Protein AF-A0A3N5GQV7-F1 (afdb_monomer)

Mean predicted aligned error: 12.59 Å

Sequence (109 aa):
ERAARTAAGLWSPRDEAEDRLLLVNLGAQLTLSESWEPLLAPPMGHAWALDWSSEDPRYGGSGTPEVETNEGWYVPGESAVVLKPAPVAQRGFHASSARKGRGGHKAND

Solvent-accessible surface area (backbone atoms only — not comparable to full-atom values): 7224 Å² total; per-residue (Å²): 144,85,82,81,82,82,63,88,82,82,67,74,84,77,63,65,73,72,46,68,51,76,49,74,32,87,48,72,68,44,77,45,73,75,87,77,59,78,88,73,60,54,54,91,76,34,34,71,36,90,69,46,52,60,29,33,58,94,72,73,30,91,48,76,73,80,41,72,47,101,87,23,35,44,46,58,40,69,32,41,39,35,28,30,58,36,52,50,82,76,64,63,80,74,67,71,78,70,84,76,76,89,74,85,80,92,79,89,134

Foldseek 3Di:
DPDPPPPPPDDDPDPLQPDKDKDFAAFAKDWDAPDDDPSLDRPPQWDWDFDDKCQPVVNVHPDDDTQQDPRGGIDHHRMMTMIGTDGPVVVPDPPRPDPPDPDDDDDDD

Radius of gyration: 20.4 Å; Cα contacts (8 Å, |Δi|>4): 138; chains: 1; bounding box: 86×38×33 Å

Structure (mmCIF, N/CA/C/O backbone):
data_AF-A0A3N5GQV7-F1
#
_entry.id   AF-A0A3N5GQV7-F1
#
loop_
_atom_site.group_PDB
_atom_site.id
_atom_site.type_symbol
_atom_site.label_atom_id
_atom_site.label_alt_id
_atom_site.label_comp_id
_atom_site.label_asym_id
_atom_site.label_entity_id
_atom_site.label_seq_id
_atom_site.pdbx_PDB_ins_code
_atom_site.Cartn_x
_atom_site.Cartn_y
_atom_site.Cartn_z
_atom_site.occupancy
_atom_site.B_iso_or_equiv
_atom_site.auth_s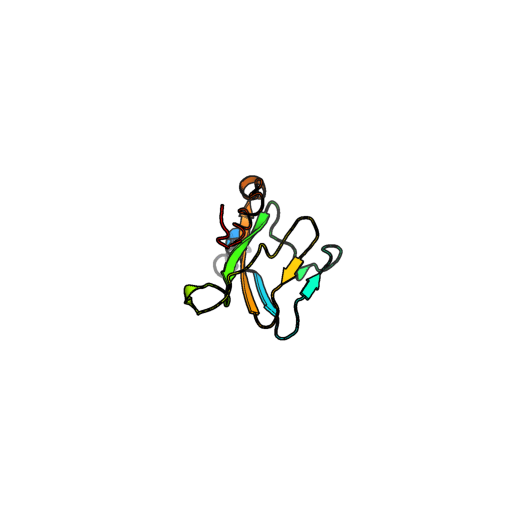eq_id
_atom_site.auth_comp_id
_atom_site.auth_asym_id
_atom_site.auth_atom_id
_atom_site.pdbx_PDB_model_num
ATOM 1 N N . GLU A 1 1 ? 41.208 -19.243 -16.491 1.00 50.00 1 GLU A N 1
ATOM 2 C CA . GLU A 1 1 ? 40.423 -20.390 -15.987 1.00 50.00 1 GLU A CA 1
ATOM 3 C C . GLU A 1 1 ? 40.739 -20.613 -14.498 1.00 50.00 1 GLU A C 1
ATOM 5 O O . GLU A 1 1 ? 41.808 -21.130 -14.222 1.00 50.00 1 GLU A O 1
ATOM 10 N N . ARG A 1 2 ? 39.905 -20.110 -13.556 1.00 46.09 2 ARG A N 1
ATOM 11 C CA . ARG A 1 2 ? 39.776 -20.528 -12.119 1.00 46.09 2 ARG A CA 1
ATOM 12 C C . ARG A 1 2 ? 39.124 -19.521 -11.141 1.00 46.09 2 ARG A C 1
ATOM 14 O O . ARG A 1 2 ? 39.041 -19.841 -9.966 1.00 46.09 2 ARG A O 1
ATOM 21 N N . ALA A 1 3 ? 38.587 -18.374 -11.571 1.00 45.53 3 ALA A N 1
ATOM 22 C CA . ALA A 1 3 ? 37.882 -17.455 -10.651 1.00 45.53 3 ALA A CA 1
ATOM 23 C C . ALA A 1 3 ? 36.337 -17.530 -10.703 1.00 45.53 3 ALA A C 1
ATOM 25 O O . ALA A 1 3 ? 35.670 -17.023 -9.813 1.00 45.53 3 ALA A O 1
ATOM 26 N N . ALA A 1 4 ? 35.748 -18.188 -11.709 1.00 44.06 4 ALA A N 1
ATOM 27 C CA . ALA A 1 4 ? 34.297 -18.14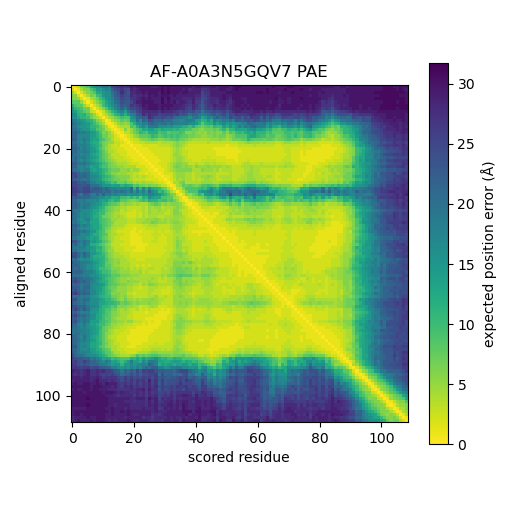6 -11.949 1.00 44.06 4 ALA A CA 1
ATOM 28 C C . ALA A 1 4 ? 33.473 -19.240 -11.232 1.00 44.06 4 ALA A C 1
ATOM 30 O O . ALA A 1 4 ? 32.266 -19.317 -11.431 1.00 44.06 4 ALA A O 1
ATOM 31 N N . ARG A 1 5 ? 34.089 -20.115 -10.421 1.00 50.06 5 ARG A N 1
ATOM 32 C CA . ARG A 1 5 ? 33.424 -21.333 -9.905 1.00 50.06 5 ARG A CA 1
ATOM 33 C C . ARG A 1 5 ? 32.913 -21.275 -8.462 1.00 50.06 5 ARG A C 1
ATOM 35 O O . ARG A 1 5 ? 32.460 -22.303 -7.972 1.00 50.06 5 ARG A O 1
ATOM 42 N N . THR A 1 6 ? 32.926 -20.115 -7.803 1.00 52.88 6 THR A N 1
ATOM 43 C CA . THR A 1 6 ? 32.593 -20.028 -6.363 1.00 52.88 6 THR A CA 1
ATOM 44 C C . THR A 1 6 ? 31.457 -19.062 -6.009 1.00 52.88 6 THR A C 1
ATOM 46 O O . THR A 1 6 ? 31.156 -18.906 -4.834 1.00 52.88 6 THR A O 1
ATOM 49 N N . ALA A 1 7 ? 30.791 -18.441 -6.989 1.00 49.56 7 ALA A N 1
ATOM 50 C CA . ALA A 1 7 ? 29.690 -17.495 -6.741 1.00 49.56 7 ALA A CA 1
ATOM 51 C C . ALA A 1 7 ? 28.338 -17.920 -7.351 1.00 49.56 7 ALA A C 1
ATOM 53 O O . ALA A 1 7 ? 27.361 -17.191 -7.244 1.00 49.56 7 ALA A O 1
ATOM 54 N N . ALA A 1 8 ? 28.258 -19.102 -7.970 1.00 53.56 8 ALA A N 1
ATOM 55 C CA . ALA A 1 8 ? 27.087 -19.551 -8.732 1.00 53.56 8 ALA A CA 1
ATOM 56 C C . ALA A 1 8 ? 25.937 -20.140 -7.880 1.00 53.56 8 ALA A C 1
ATOM 58 O O . ALA A 1 8 ? 25.062 -20.805 -8.420 1.00 53.56 8 ALA A O 1
ATOM 59 N N . GLY A 1 9 ? 25.935 -19.934 -6.559 1.00 55.75 9 GLY A N 1
ATOM 60 C CA . GLY A 1 9 ? 24.905 -20.502 -5.678 1.00 55.75 9 GLY A CA 1
ATOM 61 C C . GLY A 1 9 ? 24.552 -19.683 -4.440 1.00 55.75 9 GLY A C 1
ATOM 62 O O . GLY A 1 9 ? 23.800 -20.184 -3.614 1.00 55.75 9 GLY A O 1
ATOM 63 N N . LEU A 1 10 ? 25.085 -18.464 -4.278 1.00 60.91 10 LEU A N 1
ATOM 64 C CA . LEU A 1 10 ? 24.870 -17.683 -3.049 1.00 60.91 10 LEU A CA 1
ATOM 65 C C . LEU A 1 10 ? 24.099 -16.374 -3.230 1.00 60.91 10 LEU A C 1
ATOM 67 O O . LEU A 1 10 ? 23.665 -15.797 -2.240 1.00 60.91 10 LEU A O 1
ATOM 71 N N . TRP A 1 11 ? 23.878 -15.919 -4.462 1.00 60.81 11 TRP A N 1
ATOM 72 C CA . TRP A 1 11 ? 22.927 -14.847 -4.723 1.00 60.81 11 TRP A CA 1
ATOM 73 C C . TRP A 1 11 ? 22.378 -15.009 -6.142 1.00 60.81 11 TRP A C 1
ATOM 75 O O . TRP A 1 11 ? 23.120 -14.989 -7.122 1.00 60.81 11 TRP A O 1
ATOM 85 N N . SER A 1 12 ? 21.076 -15.249 -6.251 1.00 64.12 12 SER A N 1
ATOM 86 C CA . SER A 1 12 ? 20.370 -14.901 -7.480 1.00 64.12 12 SER A CA 1
ATOM 87 C C . SER A 1 12 ? 20.099 -13.398 -7.400 1.00 64.12 12 SER A C 1
ATOM 89 O O . SER A 1 12 ? 19.782 -12.929 -6.299 1.00 64.12 12 SER A O 1
ATOM 91 N N . PRO A 1 13 ? 20.207 -12.631 -8.501 1.00 66.12 13 PRO A N 1
ATOM 92 C CA . PRO A 1 13 ? 19.643 -11.288 -8.540 1.00 66.12 13 PRO A CA 1
ATOM 93 C C . PRO A 1 13 ? 18.203 -11.364 -8.034 1.00 66.12 13 PRO A C 1
ATOM 95 O O . PRO A 1 13 ? 17.451 -12.236 -8.480 1.00 66.12 13 PRO A O 1
ATOM 98 N N . ARG A 1 14 ? 17.855 -10.537 -7.041 1.00 69.81 14 ARG A N 1
ATOM 99 C CA . ARG A 1 14 ? 16.462 -10.447 -6.605 1.00 69.81 14 ARG A CA 1
ATOM 100 C C . ARG A 1 14 ? 15.653 -9.906 -7.769 1.00 69.81 14 ARG A C 1
ATOM 102 O O . ARG A 1 14 ? 16.081 -8.965 -8.431 1.00 69.81 14 ARG A O 1
ATOM 109 N N . ASP A 1 15 ? 14.506 -10.519 -8.005 1.00 78.31 15 ASP A N 1
ATOM 110 C CA . ASP A 1 15 ? 13.497 -9.915 -8.853 1.00 78.31 15 ASP A CA 1
ATOM 111 C C . ASP A 1 15 ? 12.863 -8.770 -8.054 1.00 78.31 15 ASP A C 1
ATOM 113 O O . ASP A 1 15 ? 12.125 -9.015 -7.103 1.00 78.31 15 ASP A O 1
ATOM 117 N N . GLU A 1 16 ? 13.210 -7.522 -8.377 1.00 73.56 16 GLU A N 1
ATOM 118 C CA . GLU A 1 16 ? 12.683 -6.335 -7.683 1.00 73.56 16 GLU A CA 1
ATOM 119 C C . GLU A 1 16 ? 11.150 -6.226 -7.811 1.00 73.56 16 GLU A C 1
ATOM 121 O O . GLU A 1 16 ? 10.508 -5.560 -7.000 1.00 73.56 16 GLU A O 1
ATOM 126 N N . ALA A 1 17 ? 10.527 -6.922 -8.775 1.00 77.00 17 ALA A N 1
ATOM 127 C CA . ALA A 1 17 ? 9.068 -7.011 -8.876 1.00 77.00 17 ALA A CA 1
ATOM 128 C C . ALA A 1 17 ? 8.427 -7.797 -7.709 1.00 77.00 17 ALA A C 1
ATOM 130 O O . ALA A 1 17 ? 7.228 -7.660 -7.434 1.00 77.00 17 ALA A O 1
ATOM 131 N N . GLU A 1 18 ? 9.217 -8.587 -6.979 1.00 84.00 18 GLU A N 1
ATOM 132 C CA . GLU A 1 18 ? 8.773 -9.344 -5.805 1.00 84.00 18 GLU A CA 1
ATOM 133 C C . GLU A 1 18 ? 8.904 -8.557 -4.491 1.00 84.00 18 GLU A C 1
ATOM 135 O O . GLU A 1 18 ? 8.394 -9.003 -3.459 1.00 84.00 18 GLU A O 1
ATOM 140 N N . ASP A 1 19 ? 9.519 -7.372 -4.504 1.00 88.00 19 ASP A N 1
ATOM 141 C CA . ASP A 1 19 ? 9.629 -6.551 -3.299 1.00 88.00 19 ASP A CA 1
ATOM 142 C C . ASP A 1 19 ? 8.243 -6.070 -2.834 1.00 88.00 19 ASP A C 1
ATOM 144 O O . ASP A 1 19 ? 7.303 -5.924 -3.617 1.00 88.00 19 ASP A O 1
ATOM 148 N N . ARG A 1 20 ? 8.075 -5.865 -1.525 1.00 92.62 20 ARG A N 1
ATOM 149 C CA . ARG A 1 20 ? 6.838 -5.344 -0.924 1.00 92.62 20 ARG A CA 1
ATOM 150 C C . ARG A 1 20 ? 7.187 -4.269 0.087 1.00 92.62 20 ARG A C 1
ATOM 152 O O . ARG A 1 20 ? 8.100 -4.453 0.892 1.00 92.62 20 ARG A O 1
ATOM 159 N N . LEU A 1 21 ? 6.424 -3.183 0.080 1.00 92.81 21 LEU A N 1
ATOM 160 C CA . LEU A 1 21 ? 6.530 -2.129 1.082 1.00 92.81 21 LEU A CA 1
ATOM 161 C C . LEU A 1 21 ? 5.438 -2.333 2.134 1.00 92.81 21 LEU A C 1
ATOM 163 O O . LEU A 1 21 ? 4.254 -2.340 1.806 1.00 92.81 21 LEU A O 1
ATOM 167 N N . LEU A 1 22 ? 5.839 -2.501 3.395 1.00 95.06 22 LEU A N 1
ATOM 168 C CA . LEU A 1 22 ? 4.931 -2.543 4.539 1.00 95.06 22 LEU A CA 1
ATOM 169 C C . LEU A 1 22 ? 5.017 -1.221 5.298 1.00 95.06 22 LEU A C 1
ATOM 171 O O . LEU A 1 22 ? 6.068 -0.876 5.837 1.00 95.06 22 LEU A O 1
ATOM 175 N N . LEU A 1 23 ? 3.891 -0.522 5.379 1.00 93.19 23 LEU A N 1
ATOM 176 C CA . LEU A 1 23 ? 3.725 0.670 6.198 1.00 93.19 23 LEU A CA 1
ATOM 177 C C . LEU A 1 23 ? 2.859 0.331 7.403 1.00 93.19 23 LEU A C 1
ATOM 179 O O . LEU A 1 23 ? 1.763 -0.201 7.251 1.00 93.19 23 LEU A O 1
ATOM 183 N N . VAL A 1 24 ? 3.351 0.651 8.598 1.00 95.12 24 VAL A N 1
ATOM 184 C CA . VAL A 1 24 ? 2.612 0.493 9.852 1.00 95.12 24 VAL A CA 1
ATOM 185 C C . VAL A 1 24 ? 2.534 1.853 10.521 1.00 95.12 24 VAL A C 1
ATOM 187 O O . VAL A 1 24 ? 3.549 2.399 10.954 1.00 95.12 24 VAL A O 1
ATOM 190 N N . ASN A 1 25 ? 1.328 2.400 10.599 1.00 94.69 25 ASN A N 1
ATOM 191 C CA . ASN A 1 25 ? 1.058 3.648 11.287 1.00 94.69 25 ASN A CA 1
ATOM 192 C C . ASN A 1 25 ? 0.358 3.352 12.615 1.00 94.69 25 ASN A C 1
ATOM 194 O O . ASN A 1 25 ? -0.803 2.966 12.642 1.00 94.69 25 ASN A O 1
ATOM 198 N N . LEU A 1 26 ? 1.070 3.547 13.724 1.00 95.50 26 LEU A N 1
ATOM 199 C CA . LEU A 1 26 ? 0.557 3.317 15.081 1.00 95.50 26 LEU A CA 1
ATOM 200 C C . LEU A 1 26 ? -0.002 4.591 15.735 1.00 95.50 26 LEU A C 1
ATOM 202 O O . LEU A 1 26 ? -0.263 4.599 16.936 1.00 95.50 26 LEU A O 1
ATOM 206 N N . GLY A 1 27 ? -0.112 5.683 14.979 1.00 94.12 27 GLY A N 1
ATOM 207 C CA . GLY A 1 27 ? -0.583 6.973 15.466 1.00 94.12 27 GLY A CA 1
ATOM 208 C C . GLY A 1 27 ? -1.753 7.509 14.651 1.00 94.12 27 GLY A C 1
ATOM 209 O O . GLY A 1 27 ? -2.500 6.766 14.017 1.00 94.12 27 GLY A O 1
ATOM 210 N N . ALA A 1 28 ? -1.902 8.833 14.666 1.00 93.75 28 ALA A N 1
ATOM 211 C CA . ALA A 1 28 ? -2.869 9.521 13.822 1.00 93.75 28 ALA A CA 1
ATOM 212 C C . ALA A 1 28 ? -2.515 9.384 12.332 1.00 93.75 28 ALA A C 1
ATOM 214 O O . ALA A 1 28 ? -1.400 9.011 11.968 1.00 93.75 28 ALA A O 1
ATOM 215 N N . GLN A 1 29 ? -3.468 9.734 11.468 1.00 91.81 29 GLN A N 1
ATOM 216 C CA . GLN A 1 29 ? -3.274 9.815 10.023 1.00 91.81 29 GLN A CA 1
ATOM 217 C C . GLN A 1 29 ? -1.948 10.493 9.654 1.00 91.81 29 GLN A C 1
ATOM 219 O O . GLN A 1 29 ? -1.699 11.632 10.056 1.00 91.81 29 GLN A O 1
ATOM 224 N N . LEU A 1 30 ? -1.146 9.824 8.826 1.00 89.00 30 LEU A N 1
ATOM 225 C CA . LEU A 1 30 ? 0.110 10.368 8.325 1.00 89.00 30 LEU A CA 1
ATOM 226 C C . LEU A 1 30 ? -0.077 10.893 6.899 1.00 89.00 30 LEU A C 1
ATOM 228 O O . LEU A 1 30 ? -0.713 10.245 6.064 1.00 89.00 30 LEU A O 1
ATOM 232 N N . THR A 1 31 ? 0.468 12.080 6.634 1.00 88.56 31 THR A N 1
ATOM 233 C CA . THR A 1 31 ? 0.597 12.653 5.289 1.00 88.56 31 THR A CA 1
ATOM 234 C C . THR A 1 31 ? 2.067 12.964 5.052 1.00 88.56 31 THR A C 1
ATOM 236 O O . THR A 1 31 ? 2.644 13.742 5.812 1.00 88.56 31 THR A O 1
ATOM 239 N N . LEU A 1 32 ? 2.675 12.350 4.037 1.00 83.44 32 LEU A N 1
ATOM 240 C CA . LEU A 1 32 ? 4.075 12.594 3.677 1.00 83.44 32 LEU A CA 1
ATOM 241 C C . LEU A 1 32 ? 4.137 13.257 2.303 1.00 83.44 32 LEU A C 1
ATOM 243 O O . LEU A 1 32 ? 3.534 12.768 1.347 1.00 83.44 32 LEU A O 1
ATOM 247 N N . SER A 1 33 ? 4.890 14.350 2.193 1.00 73.19 33 SER A N 1
ATOM 248 C CA . SER A 1 33 ? 5.254 14.912 0.895 1.00 73.19 33 SER A CA 1
ATOM 249 C C . SER A 1 33 ? 6.403 14.094 0.300 1.00 73.19 33 SER A C 1
ATOM 251 O O . SER A 1 33 ? 7.405 13.846 0.967 1.00 73.19 33 SER A O 1
ATOM 253 N N . GLU A 1 34 ? 6.264 13.680 -0.963 1.00 62.41 34 GLU A N 1
ATOM 254 C CA . GLU A 1 34 ? 7.126 12.703 -1.667 1.00 62.41 34 GLU A CA 1
ATOM 255 C C . GLU A 1 34 ? 8.625 13.042 -1.690 1.00 62.41 34 GLU A C 1
ATOM 257 O O . GLU A 1 34 ? 9.453 12.222 -2.072 1.00 62.41 34 GLU A O 1
ATOM 262 N N . SER A 1 35 ? 8.995 14.264 -1.318 1.00 56.91 35 SER A N 1
ATOM 263 C CA . SER A 1 35 ? 10.229 14.878 -1.784 1.00 56.91 35 SER A CA 1
ATOM 264 C C . SER A 1 35 ? 11.547 14.231 -1.326 1.00 56.91 35 SER A C 1
ATOM 266 O O . SER A 1 35 ? 12.534 14.490 -2.005 1.00 56.91 35 SER A O 1
ATOM 268 N N . TRP A 1 36 ? 11.629 13.406 -0.262 1.00 54.69 36 TRP A N 1
ATOM 269 C CA . TRP A 1 36 ? 12.954 13.024 0.286 1.00 54.69 36 TRP A CA 1
ATOM 270 C C . TRP A 1 36 ? 13.123 11.655 0.975 1.00 54.69 36 TRP A C 1
ATOM 272 O O . TRP A 1 36 ? 14.195 11.421 1.527 1.00 54.69 36 TRP A O 1
ATOM 282 N N . GLU A 1 37 ? 12.155 10.735 0.958 1.00 69.88 37 GLU A N 1
ATOM 283 C CA . GLU A 1 37 ? 12.291 9.450 1.676 1.00 69.88 37 GLU A CA 1
ATOM 284 C C . GLU A 1 37 ? 12.734 8.309 0.732 1.00 69.88 37 GLU A C 1
ATOM 286 O O . GLU A 1 37 ? 11.886 7.692 0.081 1.00 69.88 37 GLU A O 1
ATOM 291 N N . PRO A 1 38 ? 14.040 7.969 0.638 1.00 72.62 38 PRO A N 1
ATOM 292 C CA . PRO A 1 38 ? 14.533 6.943 -0.290 1.00 72.62 38 PRO A CA 1
ATOM 293 C C . PRO A 1 38 ? 13.967 5.543 -0.015 1.00 72.62 38 PRO A C 1
ATOM 295 O O . PRO A 1 38 ? 13.963 4.705 -0.909 1.00 72.62 38 PRO A O 1
ATOM 298 N N . LEU A 1 39 ? 13.464 5.285 1.197 1.00 81.19 39 LEU A N 1
ATOM 299 C CA . LEU A 1 39 ? 12.825 4.016 1.559 1.00 81.19 39 LEU A CA 1
ATOM 300 C C . LEU A 1 39 ? 11.430 3.834 0.945 1.00 81.19 39 LEU A C 1
ATOM 302 O O . LEU A 1 39 ? 10.932 2.712 0.907 1.00 81.19 39 LEU A O 1
ATOM 306 N N . LEU A 1 40 ? 10.798 4.917 0.484 1.00 86.00 40 LEU A N 1
ATOM 307 C CA . LEU A 1 40 ? 9.467 4.882 -0.127 1.00 86.00 40 LEU A CA 1
ATOM 308 C C . LEU A 1 40 ? 9.521 4.781 -1.655 1.00 86.00 40 LEU A C 1
ATOM 310 O O . LEU A 1 40 ? 8.481 4.626 -2.294 1.00 86.00 40 LEU A O 1
ATOM 314 N N . ALA A 1 41 ? 10.710 4.861 -2.255 1.00 85.88 41 ALA A N 1
ATOM 315 C CA . ALA A 1 41 ? 10.857 4.795 -3.700 1.00 85.88 41 ALA A CA 1
ATOM 316 C C . ALA A 1 41 ? 10.447 3.403 -4.225 1.00 85.88 41 ALA A C 1
ATOM 318 O O . ALA A 1 41 ? 10.968 2.394 -3.741 1.00 85.88 41 ALA A O 1
ATOM 319 N N . PRO A 1 42 ? 9.532 3.314 -5.208 1.00 87.44 42 PRO A N 1
ATOM 320 C CA . PRO A 1 42 ? 9.255 2.053 -5.881 1.00 87.44 42 PRO A CA 1
ATOM 321 C C . PRO A 1 42 ? 10.452 1.616 -6.743 1.00 87.44 42 PRO A C 1
ATOM 323 O O . PRO A 1 42 ? 11.283 2.453 -7.120 1.00 87.44 42 PRO A O 1
ATOM 326 N N . PRO A 1 43 ? 10.525 0.327 -7.126 1.00 88.31 43 PRO A N 1
ATOM 327 C CA . PRO A 1 43 ? 11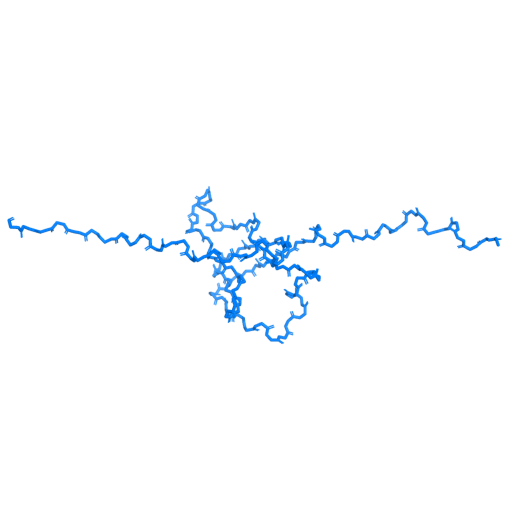.451 -0.131 -8.156 1.00 88.31 43 PRO A CA 1
ATOM 328 C C . PRO A 1 43 ? 11.331 0.691 -9.443 1.00 88.31 43 PRO A C 1
ATOM 330 O O . PRO A 1 43 ? 10.269 1.231 -9.775 1.00 88.31 43 PRO A O 1
ATOM 333 N N . MET A 1 44 ? 12.416 0.765 -10.214 1.00 85.50 44 MET A N 1
ATOM 334 C CA . MET A 1 44 ? 12.451 1.594 -11.419 1.00 85.50 44 MET A CA 1
ATOM 335 C C . MET A 1 44 ? 11.330 1.205 -12.403 1.00 85.50 44 MET A C 1
ATOM 337 O O . MET A 1 44 ? 11.110 0.029 -12.695 1.00 85.50 44 MET A O 1
ATOM 341 N N . GLY A 1 45 ? 10.600 2.202 -12.916 1.00 86.88 45 GLY A N 1
ATOM 342 C CA . GLY A 1 45 ? 9.479 1.997 -13.846 1.00 86.88 45 GLY A CA 1
ATOM 343 C C . GLY A 1 45 ? 8.169 1.518 -13.202 1.00 86.88 45 GLY A C 1
ATOM 344 O O . GLY A 1 45 ? 7.205 1.246 -13.927 1.00 86.88 45 GLY A O 1
ATOM 345 N N . HIS A 1 46 ? 8.114 1.442 -11.870 1.00 89.25 46 HIS A N 1
ATOM 346 C CA . HIS A 1 46 ? 6.937 1.034 -11.110 1.00 89.25 46 HIS A CA 1
ATOM 347 C C . HIS A 1 46 ? 6.387 2.170 -10.241 1.00 89.25 46 HIS A C 1
ATOM 349 O O . HIS A 1 46 ? 7.025 3.192 -10.007 1.00 89.25 46 HIS A O 1
ATOM 355 N N . ALA A 1 47 ? 5.163 1.952 -9.790 1.00 89.38 47 ALA A N 1
ATOM 356 C CA . ALA A 1 47 ? 4.414 2.698 -8.801 1.00 89.38 47 ALA A CA 1
ATOM 357 C C . ALA A 1 47 ? 3.979 1.710 -7.711 1.00 89.38 47 ALA A C 1
ATOM 359 O O . ALA A 1 47 ? 3.812 0.521 -8.008 1.00 89.38 47 ALA A O 1
ATOM 360 N N . TRP A 1 48 ? 3.741 2.162 -6.481 1.00 90.19 48 TRP A N 1
ATOM 361 C CA . TRP A 1 48 ? 3.114 1.277 -5.508 1.00 90.19 48 TRP A CA 1
ATOM 362 C C . TRP A 1 48 ? 1.616 1.142 -5.778 1.00 90.19 48 TRP A C 1
ATOM 364 O O . TRP A 1 48 ? 0.927 2.105 -6.119 1.00 90.19 48 TRP A O 1
ATOM 374 N N . ALA A 1 49 ? 1.117 -0.081 -5.621 1.00 91.25 49 ALA A N 1
ATOM 375 C CA . ALA A 1 49 ? -0.297 -0.418 -5.656 1.00 91.25 49 ALA A CA 1
ATOM 376 C C . ALA A 1 49 ? -0.673 -1.200 -4.395 1.00 91.25 49 ALA A C 1
ATOM 378 O O . ALA A 1 49 ? 0.117 -2.001 -3.889 1.00 91.25 49 ALA A O 1
ATOM 379 N N . LEU A 1 50 ? -1.894 -0.982 -3.902 1.00 92.88 50 LEU A N 1
ATOM 380 C CA . LEU A 1 50 ? -2.410 -1.671 -2.722 1.00 92.88 50 LEU A CA 1
ATOM 381 C C . LEU A 1 50 ? -2.462 -3.188 -2.955 1.00 92.88 50 LEU A C 1
ATOM 383 O O . LEU A 1 50 ? -3.114 -3.651 -3.891 1.00 92.88 50 LEU A O 1
ATOM 387 N N . ASP A 1 51 ? -1.792 -3.952 -2.092 1.00 94.75 51 ASP A N 1
ATOM 388 C CA . ASP A 1 51 ? -1.829 -5.420 -2.098 1.00 94.75 51 ASP A CA 1
ATOM 389 C C . ASP A 1 51 ? -2.670 -5.960 -0.935 1.00 94.75 51 ASP A C 1
ATOM 391 O O . ASP A 1 51 ? -3.467 -6.881 -1.109 1.00 94.75 51 ASP A O 1
ATOM 395 N N . TRP A 1 52 ? -2.540 -5.354 0.250 1.00 96.06 52 TRP A N 1
ATOM 396 C CA . TRP A 1 52 ? -3.324 -5.711 1.432 1.00 96.06 52 TRP A CA 1
ATOM 397 C C . TRP A 1 52 ? -3.458 -4.534 2.399 1.00 96.06 52 TRP A C 1
ATOM 399 O O . TRP A 1 52 ? -2.570 -3.687 2.484 1.00 96.06 52 TRP A O 1
ATOM 409 N N . SER A 1 53 ? -4.544 -4.516 3.172 1.00 96.31 53 SER A N 1
ATOM 410 C CA . SER A 1 53 ? -4.738 -3.573 4.272 1.00 96.31 53 SER A CA 1
ATOM 411 C C . SER A 1 53 ? -5.396 -4.228 5.485 1.00 96.31 53 SER A C 1
ATOM 413 O O . SER A 1 53 ? -6.303 -5.054 5.335 1.00 96.31 53 SER A O 1
ATOM 415 N N . SER A 1 54 ? -4.987 -3.803 6.683 1.00 96.38 54 SER A N 1
ATOM 416 C CA . SER A 1 54 ? -5.693 -4.110 7.932 1.00 96.38 54 SER A CA 1
ATOM 417 C C . SER A 1 54 ? -7.116 -3.552 7.938 1.00 96.38 54 SER A C 1
ATOM 419 O O . SER A 1 54 ? -8.005 -4.161 8.524 1.00 96.38 54 SER A O 1
ATOM 421 N N . GLU A 1 55 ? -7.342 -2.445 7.227 1.00 96.06 55 GLU A N 1
ATOM 422 C CA . GLU A 1 55 ? -8.636 -1.769 7.139 1.00 96.06 55 GLU A CA 1
ATOM 423 C C . GLU A 1 55 ? -9.567 -2.384 6.084 1.00 96.06 55 GLU A C 1
ATOM 425 O O . GLU A 1 55 ? -10.622 -1.824 5.791 1.00 96.06 55 GLU A O 1
ATOM 430 N N . ASP A 1 56 ? -9.222 -3.528 5.488 1.00 95.44 56 ASP A N 1
ATOM 431 C CA . ASP A 1 56 ? -10.129 -4.230 4.577 1.00 95.44 56 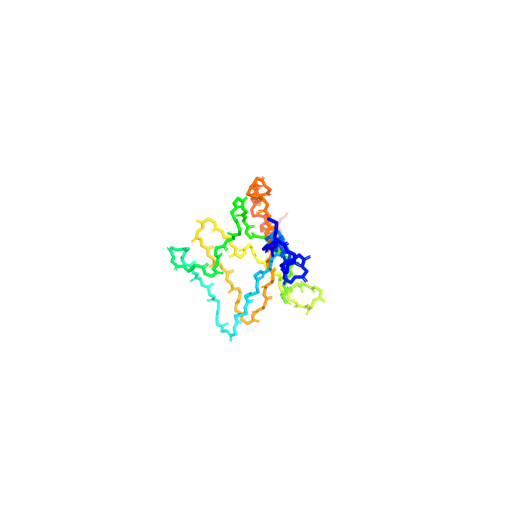ASP A CA 1
ATOM 432 C C . ASP A 1 56 ? -11.464 -4.567 5.289 1.00 95.44 56 ASP A C 1
ATOM 434 O O . ASP A 1 56 ? -11.447 -5.088 6.414 1.00 95.44 56 ASP A O 1
ATOM 438 N N . PRO A 1 57 ? -12.634 -4.325 4.658 1.00 94.94 57 PRO A N 1
ATOM 439 C CA . PRO A 1 57 ? -13.942 -4.620 5.249 1.00 94.94 57 PRO A CA 1
ATOM 440 C C . PRO A 1 57 ? -14.111 -6.056 5.755 1.00 94.94 57 PRO A C 1
ATOM 442 O O . PRO A 1 57 ? -14.895 -6.291 6.676 1.00 94.94 57 PRO A O 1
ATOM 445 N N . ARG A 1 58 ? -13.368 -7.027 5.209 1.00 96.31 58 ARG A N 1
ATOM 446 C CA . ARG A 1 58 ? -13.383 -8.420 5.688 1.00 96.31 58 ARG A CA 1
ATOM 447 C C . ARG A 1 58 ? -12.885 -8.577 7.129 1.00 96.31 58 ARG A C 1
ATOM 449 O O . ARG A 1 58 ? -13.195 -9.579 7.767 1.00 96.31 58 ARG A O 1
ATOM 456 N N . TYR A 1 59 ? -12.122 -7.607 7.625 1.00 94.94 59 TYR A N 1
ATOM 457 C CA . TYR A 1 59 ? -11.640 -7.534 9.003 1.00 94.94 59 TYR A CA 1
ATOM 458 C C . TYR A 1 59 ? -12.459 -6.570 9.874 1.00 94.94 59 TYR A C 1
ATOM 460 O O . TYR A 1 59 ? -12.136 -6.382 11.042 1.00 94.94 59 TYR A O 1
ATOM 468 N N . GLY A 1 60 ? -13.527 -5.977 9.329 1.00 94.62 60 GLY A N 1
ATOM 469 C CA . GLY A 1 60 ? -14.331 -4.957 10.008 1.00 94.62 60 GLY A CA 1
ATOM 470 C C . GLY A 1 60 ? -13.813 -3.526 9.839 1.00 94.62 60 GLY A C 1
ATOM 471 O O . GLY A 1 60 ? -14.360 -2.620 10.465 1.00 94.62 60 GLY A O 1
ATOM 472 N N . GLY A 1 61 ? -12.795 -3.318 8.998 1.00 93.94 61 GLY A N 1
ATOM 473 C CA . GLY A 1 61 ? -12.270 -1.995 8.674 1.00 93.94 61 GLY A CA 1
ATOM 474 C C . GLY A 1 61 ? -13.157 -1.199 7.711 1.00 93.94 61 GLY A C 1
ATOM 475 O O . GLY A 1 61 ? -14.162 -1.687 7.182 1.00 93.94 61 GLY A O 1
ATOM 476 N N . SER A 1 62 ? -12.780 0.058 7.477 1.00 91.88 62 SER A N 1
ATOM 477 C CA . SER A 1 62 ? -13.549 1.003 6.647 1.00 91.88 62 SER A CA 1
ATOM 478 C C . SER A 1 62 ? -13.129 1.050 5.168 1.00 91.88 62 SER A C 1
ATOM 480 O O . SER A 1 62 ? -13.701 1.803 4.375 1.00 91.88 62 SER A O 1
ATOM 482 N N . GLY A 1 63 ? -12.175 0.207 4.778 1.00 92.06 63 GLY A N 1
ATOM 483 C CA . GLY A 1 63 ? -11.452 0.270 3.515 1.00 92.06 63 GLY A CA 1
ATOM 484 C C . GLY A 1 63 ? -10.194 1.132 3.616 1.00 92.06 63 GLY A C 1
ATOM 485 O O . GLY A 1 63 ? -9.924 1.786 4.619 1.00 92.06 63 GLY A O 1
ATOM 486 N N . THR A 1 64 ? -9.398 1.139 2.550 1.00 91.44 64 THR A N 1
ATOM 487 C CA . THR A 1 64 ? -8.178 1.950 2.469 1.00 91.44 64 THR A CA 1
ATOM 488 C C . THR A 1 64 ? -8.214 2.770 1.194 1.00 91.44 64 THR A C 1
ATOM 490 O O . THR A 1 64 ? -8.335 2.183 0.116 1.00 91.44 64 THR A O 1
ATOM 493 N N . PRO A 1 65 ? -8.172 4.111 1.291 1.00 86.50 65 PRO A N 1
ATOM 494 C CA . PRO A 1 65 ? -8.012 4.946 0.112 1.00 86.50 65 PRO A CA 1
ATOM 495 C C . PRO A 1 65 ? -6.642 4.695 -0.527 1.00 86.50 65 PRO A C 1
ATOM 497 O O . PRO A 1 65 ? -5.783 4.024 0.042 1.00 86.50 65 PRO A O 1
ATOM 500 N N . GLU A 1 66 ? -6.438 5.233 -1.725 1.00 87.38 66 GLU A N 1
ATOM 501 C CA . GLU A 1 66 ? -5.142 5.158 -2.393 1.00 87.38 66 GLU A CA 1
ATOM 502 C C . GLU A 1 66 ? -4.048 5.766 -1.498 1.00 87.38 66 GLU A C 1
ATOM 504 O O . GLU A 1 66 ? -4.164 6.907 -1.053 1.00 87.38 66 GLU A O 1
ATOM 509 N N . VAL A 1 67 ? -3.030 4.959 -1.177 1.00 89.62 67 VAL A N 1
ATOM 510 C CA . VAL A 1 67 ? -1.983 5.322 -0.207 1.00 89.62 67 VAL A CA 1
ATOM 511 C C . VAL A 1 67 ? -0.910 6.202 -0.830 1.00 89.62 67 VAL A C 1
ATOM 513 O O . VAL A 1 67 ? -0.402 7.095 -0.163 1.00 89.62 67 VAL A O 1
ATOM 516 N N . GLU A 1 68 ? -0.580 5.978 -2.099 1.00 88.06 68 GLU A N 1
ATOM 517 C CA . GLU A 1 68 ? 0.358 6.801 -2.859 1.00 88.06 68 GLU A CA 1
ATOM 518 C C . GLU A 1 68 ? -0.413 7.536 -3.959 1.00 88.06 68 GLU A C 1
ATOM 520 O O . GLU A 1 68 ? -0.926 6.912 -4.885 1.00 88.06 68 GLU A O 1
ATOM 525 N N . THR A 1 69 ? -0.501 8.860 -3.854 1.00 83.94 69 THR A N 1
ATOM 526 C CA . THR A 1 69 ? -1.222 9.722 -4.801 1.00 83.94 69 THR A CA 1
ATOM 527 C C . THR A 1 69 ? -0.272 10.753 -5.404 1.00 83.94 69 THR A C 1
ATOM 529 O O . THR A 1 69 ? 0.787 11.005 -4.850 1.00 83.94 69 THR A O 1
ATOM 532 N N . ASN A 1 70 ? -0.684 11.441 -6.473 1.00 80.12 70 ASN A N 1
ATOM 533 C CA . ASN A 1 70 ? 0.113 12.531 -7.059 1.00 80.12 70 ASN A CA 1
ATOM 534 C C . ASN A 1 70 ? 0.343 13.728 -6.108 1.00 80.12 70 ASN A C 1
ATOM 536 O O . ASN A 1 70 ? 1.147 14.604 -6.415 1.00 80.12 70 ASN A O 1
ATOM 540 N N . GLU A 1 71 ? -0.406 13.821 -5.006 1.00 81.06 71 GLU A N 1
ATOM 541 C CA . GLU A 1 71 ? -0.255 14.874 -3.991 1.00 81.06 71 GLU A CA 1
ATOM 542 C C . GLU A 1 71 ? 0.670 14.442 -2.840 1.00 81.06 71 GLU A C 1
ATOM 544 O O . GLU A 1 71 ? 1.009 15.252 -1.974 1.00 81.06 71 GLU A O 1
ATOM 549 N N . GLY A 1 72 ? 1.089 13.175 -2.832 1.00 84.81 72 GLY A N 1
ATOM 550 C CA . GLY A 1 72 ? 1.882 12.559 -1.783 1.00 84.81 72 GLY A CA 1
ATOM 551 C C . GLY A 1 72 ? 1.237 11.317 -1.189 1.00 84.81 72 GLY A C 1
ATOM 552 O O . GLY A 1 72 ? 0.302 10.723 -1.737 1.00 84.81 72 GLY A O 1
ATOM 553 N N . TRP A 1 73 ? 1.771 10.917 -0.040 1.00 88.75 73 TRP A N 1
ATOM 554 C CA . TRP A 1 73 ? 1.394 9.685 0.635 1.00 88.75 73 TRP A CA 1
ATOM 555 C C . TRP A 1 73 ? 0.381 9.934 1.742 1.00 88.75 73 TRP A C 1
ATOM 557 O O . TRP A 1 73 ? 0.568 10.824 2.573 1.00 88.75 73 TRP A O 1
ATOM 567 N N . TYR A 1 74 ? -0.640 9.086 1.802 1.00 90.94 74 TYR A N 1
ATOM 568 C CA . TYR A 1 74 ? -1.687 9.091 2.813 1.00 90.94 74 TYR A CA 1
ATOM 569 C C . TYR A 1 74 ? -1.764 7.718 3.491 1.00 90.94 74 TYR A C 1
ATOM 571 O O . TYR A 1 74 ? -2.275 6.758 2.917 1.00 90.94 74 TYR A O 1
ATOM 579 N N . VAL A 1 75 ? -1.282 7.613 4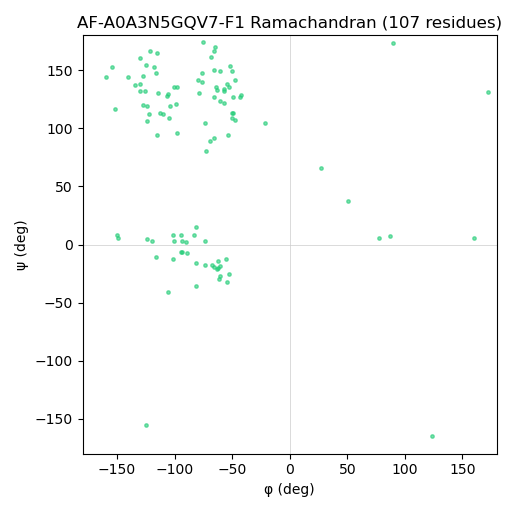.733 1.00 91.06 75 VAL A N 1
ATOM 580 C CA . VAL A 1 75 ? -1.283 6.347 5.491 1.00 91.06 75 VAL A CA 1
ATOM 581 C C . VAL A 1 75 ? -2.286 6.418 6.645 1.00 91.06 75 VAL A C 1
ATOM 583 O O . VAL A 1 75 ? -2.0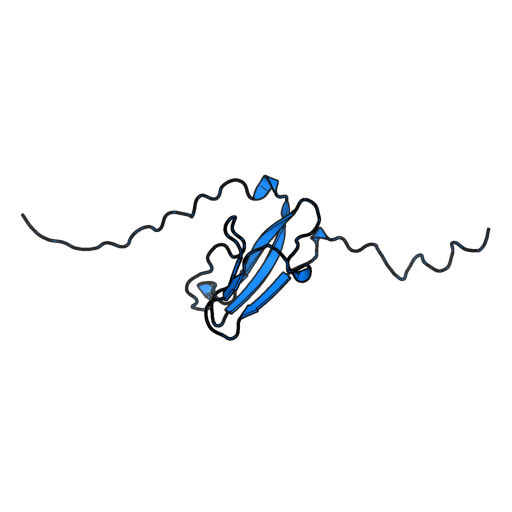41 7.183 7.589 1.00 91.06 75 VAL A O 1
ATOM 586 N N . PRO A 1 76 ? -3.393 5.643 6.598 1.00 92.19 76 PRO A N 1
ATOM 587 C CA . PRO A 1 76 ? -4.423 5.648 7.631 1.00 92.19 76 PRO A CA 1
ATOM 588 C C . PRO A 1 76 ? -3.861 5.549 9.047 1.00 92.19 76 PRO A C 1
ATOM 590 O O . PRO A 1 76 ? -2.874 4.848 9.275 1.00 92.19 76 PRO A O 1
ATOM 593 N N . GLY A 1 77 ? -4.461 6.274 9.991 1.00 94.31 77 GLY A N 1
ATOM 594 C CA . GLY A 1 77 ? -4.126 6.126 11.408 1.00 94.31 77 GLY A CA 1
ATOM 595 C C . GLY A 1 77 ? -4.398 4.704 11.893 1.00 94.31 77 GLY A C 1
ATOM 596 O O . GLY A 1 77 ? -5.295 4.049 11.369 1.00 94.31 77 GLY A O 1
ATOM 597 N N . GLU A 1 78 ? -3.618 4.243 12.869 1.00 96.06 78 GLU A N 1
ATOM 598 C CA . GLU A 1 78 ? -3.793 2.932 13.519 1.00 96.06 78 GLU A CA 1
ATOM 599 C C . GLU A 1 78 ? -3.927 1.752 12.532 1.00 96.06 78 GLU A C 1
ATOM 601 O O . GLU A 1 78 ? -4.695 0.818 12.755 1.00 96.06 78 GLU A O 1
ATOM 606 N N . SER A 1 79 ? -3.174 1.785 11.428 1.00 95.88 79 SER A N 1
ATOM 607 C CA . SER A 1 79 ? -3.319 0.837 10.319 1.00 95.88 79 SER A CA 1
ATOM 608 C C . SER A 1 79 ? -2.001 0.209 9.873 1.00 95.88 79 SER A C 1
ATOM 610 O O . SER A 1 79 ? -0.909 0.732 10.117 1.00 95.88 79 SER A O 1
ATOM 612 N N . ALA A 1 80 ? -2.114 -0.920 9.173 1.00 97.00 80 ALA A N 1
ATOM 613 C CA . ALA A 1 80 ? -1.019 -1.530 8.435 1.00 97.00 80 ALA A CA 1
ATOM 614 C C . ALA A 1 80 ? -1.422 -1.754 6.974 1.00 97.00 80 ALA A C 1
ATOM 616 O O . ALA A 1 80 ? -2.483 -2.317 6.693 1.00 97.00 80 ALA A O 1
ATOM 617 N N . VAL A 1 81 ? -0.555 -1.353 6.045 1.00 95.94 81 VAL A N 1
ATOM 618 C CA . VAL A 1 81 ? -0.782 -1.476 4.603 1.00 95.94 81 VAL A CA 1
ATOM 619 C C . VAL A 1 81 ? 0.423 -2.124 3.932 1.00 95.94 81 VAL A C 1
ATOM 621 O O . VAL A 1 81 ? 1.561 -1.713 4.153 1.00 95.94 81 VAL A O 1
ATOM 624 N N . VAL A 1 82 ? 0.163 -3.122 3.087 1.00 96.31 82 VAL A N 1
ATOM 625 C CA . VAL A 1 82 ? 1.161 -3.746 2.213 1.00 96.31 82 VAL A CA 1
ATOM 626 C C . VAL A 1 82 ? 0.926 -3.273 0.788 1.00 96.31 82 VAL A C 1
ATOM 628 O O . VAL A 1 82 ? -0.187 -3.369 0.259 1.00 96.31 82 VAL A O 1
ATOM 631 N N . LEU A 1 83 ? 1.996 -2.807 0.157 1.00 94.06 83 LEU A N 1
ATOM 632 C CA . LEU A 1 83 ? 2.008 -2.380 -1.229 1.00 94.06 83 LEU A CA 1
ATOM 633 C C . LEU A 1 83 ? 2.932 -3.268 -2.058 1.00 94.06 83 LEU A C 1
ATOM 635 O O . LEU A 1 83 ? 3.967 -3.741 -1.578 1.00 94.06 83 LEU A O 1
ATOM 639 N N . LYS A 1 84 ? 2.563 -3.454 -3.324 1.00 93.56 84 LYS A N 1
ATOM 640 C CA . LYS A 1 84 ? 3.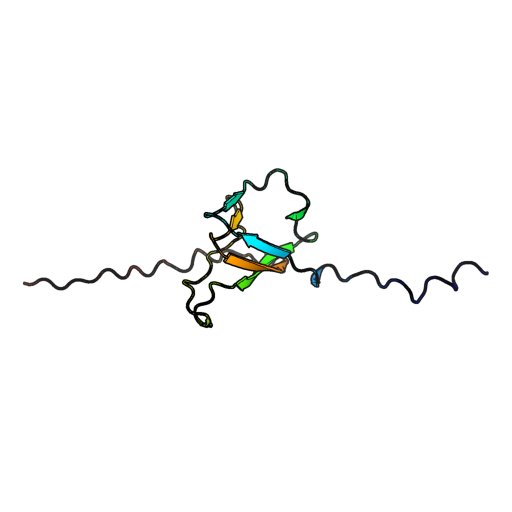375 -4.145 -4.327 1.00 93.56 84 LYS A CA 1
ATOM 641 C C . LYS A 1 84 ? 3.744 -3.216 -5.484 1.00 93.56 84 LYS A C 1
ATOM 643 O O . LYS A 1 84 ? 2.971 -2.300 -5.776 1.00 93.56 84 LYS A O 1
ATOM 648 N N . PRO A 1 85 ? 4.873 -3.456 -6.166 1.00 92.12 85 PRO A N 1
ATOM 649 C CA . PRO A 1 85 ? 5.210 -2.761 -7.391 1.00 92.12 85 PRO A CA 1
ATOM 650 C C . PRO A 1 85 ? 4.176 -3.088 -8.469 1.00 92.12 85 PRO A C 1
ATOM 652 O O . PRO A 1 85 ? 3.828 -4.249 -8.694 1.00 92.12 85 PRO A O 1
ATOM 655 N N . ALA A 1 86 ? 3.697 -2.061 -9.156 1.00 90.19 86 ALA A N 1
ATOM 656 C CA . ALA A 1 86 ? 2.892 -2.178 -10.361 1.00 90.19 86 ALA A CA 1
ATOM 657 C C . ALA A 1 86 ? 3.496 -1.276 -11.446 1.00 90.19 86 ALA A C 1
ATOM 659 O O . ALA A 1 86 ? 3.901 -0.154 -11.137 1.00 90.19 86 ALA A O 1
ATOM 660 N N . PRO A 1 87 ? 3.587 -1.718 -12.713 1.00 89.31 87 PRO A N 1
ATOM 661 C CA . PRO A 1 87 ? 4.084 -0.867 -13.788 1.00 89.31 87 PRO A CA 1
ATOM 662 C C . PRO A 1 87 ? 3.320 0.460 -13.840 1.00 89.31 87 PRO A C 1
ATOM 664 O O . PRO A 1 87 ? 2.089 0.456 -13.795 1.00 89.31 87 PRO A O 1
ATOM 667 N N . VAL A 1 88 ? 4.015 1.592 -13.998 1.00 83.06 88 VAL A N 1
ATOM 668 C CA . VAL A 1 88 ? 3.380 2.932 -13.997 1.00 83.06 88 VAL A CA 1
ATOM 669 C C . VAL A 1 88 ? 2.247 3.042 -15.030 1.00 83.06 88 VAL A C 1
ATOM 671 O O . VAL A 1 88 ? 1.237 3.693 -14.781 1.00 83.06 88 VAL A O 1
ATOM 674 N N . ALA A 1 89 ? 2.353 2.337 -16.161 1.00 74.25 89 ALA A N 1
ATOM 675 C CA . ALA A 1 89 ? 1.304 2.278 -17.182 1.00 74.25 89 ALA A CA 1
ATOM 676 C C . ALA A 1 89 ? -0.030 1.688 -16.674 1.00 74.25 89 ALA A C 1
ATOM 678 O O . ALA A 1 89 ? -1.088 2.030 -17.197 1.00 74.25 89 ALA A O 1
ATOM 679 N N . GLN A 1 90 ? 0.005 0.822 -15.655 1.00 64.31 90 GLN A N 1
ATOM 680 C CA . GLN A 1 90 ? -1.186 0.239 -15.025 1.00 64.31 90 GLN A CA 1
ATOM 681 C C . GLN A 1 90 ? -1.830 1.173 -13.996 1.00 64.31 90 GLN A C 1
ATOM 683 O O . GLN A 1 90 ? -2.996 0.985 -13.663 1.00 64.31 90 GLN A O 1
ATOM 688 N N . ARG A 1 91 ? -1.120 2.217 -13.542 1.00 63.12 91 ARG A N 1
ATOM 689 C CA . ARG A 1 91 ? -1.671 3.256 -12.656 1.00 63.12 91 ARG A CA 1
ATOM 690 C C . ARG A 1 91 ? -2.627 4.214 -13.383 1.00 63.12 91 ARG A C 1
ATOM 692 O O . ARG A 1 91 ? -3.095 5.182 -12.791 1.00 63.12 91 ARG A O 1
ATOM 699 N N . GLY A 1 92 ? -2.891 3.980 -14.674 1.00 45.34 92 GLY A N 1
ATOM 700 C CA . GLY A 1 92 ? -3.761 4.798 -15.512 1.00 45.34 92 GLY A CA 1
ATOM 701 C C . GLY A 1 92 ? -5.090 5.116 -14.825 1.00 45.34 92 GLY A C 1
ATOM 702 O O . GLY A 1 92 ? -5.936 4.244 -14.688 1.00 45.34 92 GLY A O 1
ATOM 703 N N . PHE A 1 93 ? -5.235 6.377 -14.401 1.00 39.25 93 PHE A N 1
ATOM 704 C CA . PHE A 1 93 ? -6.467 7.063 -14.006 1.00 39.25 93 PHE A CA 1
ATOM 705 C C . PHE A 1 93 ? -7.584 6.159 -13.462 1.00 39.25 93 PHE A C 1
ATOM 707 O O . PHE A 1 93 ? -8.680 6.103 -14.024 1.00 39.25 93 PHE A O 1
ATOM 714 N N . HIS A 1 94 ? -7.372 5.531 -12.304 1.00 39.91 94 HIS A N 1
ATOM 715 C CA . HIS A 1 94 ? -8.509 5.213 -11.446 1.00 39.91 94 HIS A CA 1
ATOM 716 C C . HIS A 1 94 ? -8.985 6.529 -10.829 1.00 39.91 94 HIS A C 1
ATOM 718 O O . HIS A 1 94 ? -8.637 6.874 -9.704 1.00 39.91 94 HIS A O 1
ATOM 724 N N . ALA A 1 95 ? -9.758 7.305 -11.601 1.00 34.28 95 ALA A N 1
ATOM 725 C CA . ALA A 1 95 ? -10.532 8.409 -11.058 1.00 34.28 95 ALA A CA 1
ATOM 726 C C . ALA A 1 95 ? -11.279 7.855 -9.847 1.00 34.28 95 ALA A C 1
ATOM 728 O O . ALA A 1 95 ? -12.095 6.945 -10.012 1.00 34.28 95 ALA A O 1
ATOM 729 N N . SER A 1 96 ? -10.891 8.348 -8.664 1.00 37.47 96 SER A N 1
ATOM 730 C CA . SER A 1 96 ? -11.441 8.031 -7.349 1.00 37.47 96 SER A CA 1
ATOM 731 C C . SER A 1 96 ? -12.848 7.479 -7.506 1.00 37.47 96 SER A C 1
ATOM 733 O O . SER A 1 96 ? -13.758 8.219 -7.892 1.00 37.47 96 SER A O 1
ATOM 735 N N . SER A 1 97 ? -12.984 6.158 -7.338 1.00 38.31 97 SER A N 1
ATOM 736 C CA . SER A 1 97 ? -14.260 5.475 -7.515 1.00 38.31 97 SER A CA 1
ATOM 737 C C . SER A 1 97 ? -15.274 6.248 -6.689 1.00 38.31 97 SER A C 1
ATOM 739 O 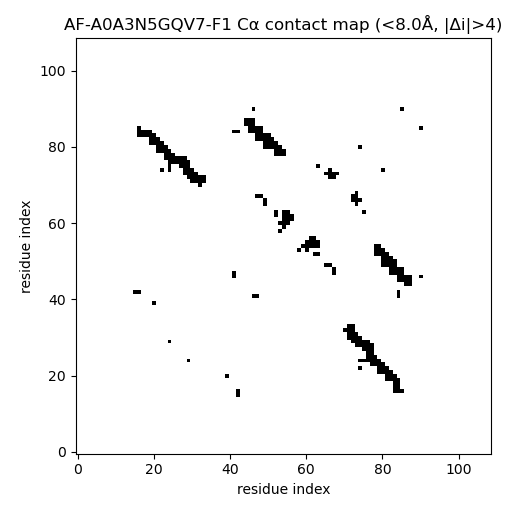O . SER A 1 97 ? -15.101 6.401 -5.478 1.00 38.31 97 SER A O 1
ATOM 741 N N . ALA A 1 98 ? -16.216 6.868 -7.402 1.00 36.47 98 ALA A N 1
ATOM 742 C CA . ALA A 1 98 ? -17.033 7.960 -6.919 1.00 36.47 98 ALA A CA 1
ATOM 743 C C . ALA A 1 98 ? -17.498 7.688 -5.491 1.00 36.47 98 ALA A C 1
ATOM 745 O O . ALA A 1 98 ? -18.077 6.632 -5.217 1.00 36.47 98 ALA A O 1
ATOM 746 N N . ARG A 1 99 ? -17.287 8.656 -4.589 1.00 39.91 99 ARG A N 1
ATOM 747 C CA . ARG A 1 99 ? -18.019 8.708 -3.323 1.00 39.91 99 ARG A CA 1
ATOM 748 C C . ARG A 1 99 ? -19.502 8.670 -3.681 1.00 39.91 99 ARG A C 1
ATOM 750 O O . ARG A 1 99 ? -20.099 9.698 -3.995 1.00 39.91 99 ARG A O 1
ATOM 757 N N . LYS A 1 100 ? -20.099 7.477 -3.685 1.00 40.00 100 LYS A N 1
ATOM 758 C CA . LYS A 1 100 ? -21.537 7.294 -3.826 1.00 40.00 100 LYS A CA 1
ATOM 759 C C . LYS A 1 100 ? -22.128 7.831 -2.535 1.00 40.00 100 LYS A C 1
ATOM 761 O O . LYS A 1 100 ? -22.233 7.112 -1.544 1.00 40.00 100 LYS A O 1
ATOM 766 N N . GLY A 1 101 ? -22.414 9.130 -2.539 1.00 33.88 101 GLY A N 1
ATOM 767 C CA . GLY A 1 101 ? -23.064 9.822 -1.445 1.00 33.88 101 GLY A CA 1
ATOM 768 C C . GLY A 1 101 ? -24.314 9.050 -1.051 1.00 33.88 101 GLY A C 1
ATOM 769 O O . GLY A 1 101 ? -25.301 9.014 -1.783 1.00 33.88 101 GLY A O 1
ATOM 770 N N . ARG A 1 102 ? -24.261 8.417 0.121 1.00 44.88 102 ARG A N 1
ATOM 771 C CA . ARG A 1 102 ? -25.454 8.145 0.912 1.00 44.88 102 ARG A CA 1
ATOM 7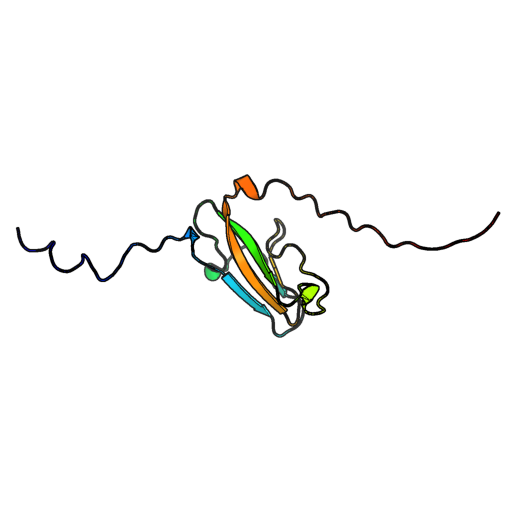72 C C . ARG A 1 102 ? -25.987 9.503 1.358 1.00 44.88 102 ARG A C 1
ATOM 774 O O . ARG A 1 102 ? -25.564 10.030 2.377 1.00 44.88 102 ARG A O 1
ATOM 781 N N . GLY A 1 103 ? -26.885 10.069 0.563 1.00 35.41 103 GLY A N 1
ATOM 782 C CA . GLY A 1 103 ? -27.770 11.153 0.966 1.00 35.41 103 GLY A CA 1
ATOM 783 C C . GLY A 1 103 ? -29.196 10.629 0.927 1.00 35.41 103 GLY A C 1
ATOM 784 O O . GLY A 1 103 ? -29.813 10.591 -0.133 1.00 35.41 103 GLY A O 1
ATOM 785 N N . GLY A 1 104 ? -29.687 10.152 2.068 1.00 38.94 104 GLY A N 1
ATOM 786 C CA . GLY A 1 104 ? -31.116 9.957 2.281 1.00 38.94 104 GLY A CA 1
ATOM 787 C C . GLY A 1 104 ? -31.795 11.302 2.534 1.00 38.94 104 GLY A C 1
ATOM 788 O O . GLY A 1 104 ? -31.180 12.192 3.107 1.00 38.94 104 GLY A O 1
ATOM 789 N N . HIS A 1 105 ? -33.048 11.450 2.112 1.00 37.09 105 HIS A N 1
ATOM 790 C CA . HIS A 1 105 ? -34.200 11.642 3.002 1.00 37.09 105 HIS A CA 1
ATOM 791 C C . HIS A 1 105 ? -35.459 11.971 2.188 1.00 37.09 105 HIS A C 1
ATOM 793 O O . HIS A 1 105 ? -35.461 12.839 1.323 1.00 37.09 105 HIS A O 1
ATOM 799 N N . LYS A 1 106 ? -36.540 11.244 2.500 1.00 43.19 106 LYS A N 1
ATOM 800 C CA . LYS A 1 106 ? -37.923 11.574 2.143 1.00 43.19 106 LYS A CA 1
ATOM 801 C C . LYS A 1 106 ? -38.279 12.987 2.626 1.00 43.19 106 LYS A C 1
ATOM 803 O O . LYS A 1 106 ? -38.035 13.275 3.795 1.00 43.19 106 LYS A O 1
ATOM 808 N N . ALA A 1 107 ? -38.986 13.756 1.803 1.00 37.72 107 ALA A N 1
ATOM 809 C CA . ALA A 1 107 ? -40.030 14.688 2.233 1.00 37.72 107 ALA A CA 1
ATOM 810 C C . ALA A 1 107 ? -40.957 15.018 1.047 1.00 37.72 107 ALA A C 1
ATOM 812 O O . ALA A 1 107 ? -40.511 15.052 -0.094 1.00 37.72 107 ALA A O 1
ATOM 813 N N . ASN A 1 108 ? -42.235 15.171 1.383 1.00 42.25 108 ASN A N 1
ATOM 814 C CA . ASN A 1 108 ? -43.441 15.357 0.568 1.00 42.25 108 ASN A CA 1
ATOM 815 C C . ASN A 1 108 ? -43.387 16.459 -0.509 1.00 42.25 108 ASN A C 1
ATOM 817 O O . ASN A 1 108 ? -42.791 17.507 -0.269 1.00 42.25 108 ASN A O 1
ATOM 821 N N . ASP A 1 109 ? -44.123 16.262 -1.609 1.00 41.34 109 ASP A N 1
ATOM 822 C CA . ASP A 1 109 ? -45.472 16.841 -1.815 1.00 41.34 109 ASP A CA 1
ATOM 823 C C . ASP A 1 109 ? -46.303 15.922 -2.735 1.00 41.34 109 ASP A C 1
ATOM 825 O O . ASP A 1 109 ? -45.704 15.339 -3.672 1.00 41.34 109 ASP A O 1
#

pLDDT: mean 75.31, std 21.16, range [33.88, 97.0]

Nearest PDB structures (foldseek):
  7k5j-assembly6_U  TM=3.378E-01  e=3.740E+00  Saccharomyces cerevisiae S288C
  7k5j-assembly3_G  TM=3.504E-01  e=7.073E+00  Saccharomyces cerevisiae S288C

Secondary structure (DSSP, 8-state):
--SSSSSTTT-PPP-GGG--EEEEE-SS-EEE-TTS-GGGPPSTTEEEEEEEETT-GGGT------SEETTEEEE-TTEEEEEEEEEGGGGTT----------------